Protein AF-Q1IF73-F1 (afdb_monomer)

Radius of gyration: 14.1 Å; Cα contacts (8 Å, |Δi|>4): 43; chains: 1; bounding box: 30×19×44 Å

Structure (mmCIF, N/CA/C/O backbone):
data_AF-Q1IF73-F1
#
_entry.id   AF-Q1IF73-F1
#
loop_
_atom_site.group_PDB
_atom_site.id
_atom_site.type_symbol
_atom_site.label_atom_id
_atom_site.label_alt_id
_atom_site.label_comp_id
_atom_site.label_asym_id
_atom_site.label_entity_id
_atom_site.label_seq_id
_atom_site.pdbx_PDB_ins_code
_atom_site.Cartn_x
_atom_site.Cartn_y
_atom_site.Cartn_z
_atom_site.occupancy
_atom_site.B_iso_or_equiv
_atom_site.auth_seq_id
_atom_site.auth_comp_id
_atom_site.auth_asym_id
_atom_site.auth_atom_id
_atom_site.pdbx_PDB_model_num
ATOM 1 N N . MET A 1 1 ? -0.726 15.411 3.314 1.00 64.00 1 MET A N 1
ATOM 2 C CA . MET A 1 1 ? -0.008 14.122 3.383 1.00 64.00 1 MET A CA 1
ATOM 3 C C . MET A 1 1 ? -1.072 13.089 3.728 1.00 64.00 1 MET A C 1
ATOM 5 O O . MET A 1 1 ? -1.950 13.435 4.503 1.00 64.00 1 MET A O 1
ATOM 9 N N . PHE A 1 2 ? -1.135 11.973 3.008 1.00 86.12 2 PHE A N 1
ATOM 10 C CA . PHE A 1 2 ? -2.299 11.073 2.966 1.00 86.12 2 PHE A CA 1
ATOM 11 C C . PHE A 1 2 ? -2.664 10.505 4.345 1.00 86.12 2 PHE A C 1
ATOM 13 O O . PHE A 1 2 ? -1.764 10.272 5.142 1.00 86.12 2 PHE A O 1
ATOM 20 N N . SER A 1 3 ? -3.954 10.279 4.600 1.00 88.75 3 SER A N 1
ATOM 21 C CA . SER A 1 3 ? -4.461 9.701 5.850 1.00 88.75 3 SER A CA 1
ATOM 22 C C . SER A 1 3 ? -5.555 8.677 5.567 1.00 88.75 3 SER A C 1
ATOM 24 O O . SER A 1 3 ? -6.283 8.789 4.572 1.00 88.75 3 SER A O 1
ATOM 26 N N . VAL A 1 4 ? -5.694 7.703 6.457 1.00 90.31 4 VAL A N 1
ATOM 27 C CA . VAL A 1 4 ? -6.830 6.786 6.487 1.00 90.31 4 VAL A CA 1
ATOM 28 C C . VAL A 1 4 ? -8.057 7.562 6.962 1.00 90.31 4 VAL A C 1
ATOM 30 O O . VAL A 1 4 ? -7.980 8.425 7.838 1.00 90.31 4 VAL A O 1
ATOM 33 N N . GLN A 1 5 ? -9.211 7.304 6.351 1.00 90.81 5 GLN A N 1
ATOM 34 C CA . GLN A 1 5 ? -10.453 7.910 6.822 1.00 90.81 5 GLN A CA 1
ATOM 35 C C . GLN A 1 5 ? -10.916 7.244 8.128 1.00 90.81 5 GLN A C 1
ATOM 37 O O . GLN A 1 5 ? -10.883 6.019 8.217 1.00 90.81 5 GLN A O 1
ATOM 42 N N . PRO A 1 6 ? -11.395 8.021 9.117 1.00 84.81 6 PRO A N 1
ATOM 43 C CA . PRO A 1 6 ? -11.717 7.516 10.455 1.00 84.81 6 PRO A CA 1
ATOM 44 C C . PRO A 1 6 ? -12.850 6.478 10.489 1.00 84.81 6 PRO A C 1
ATOM 46 O O . PRO A 1 6 ? -12.893 5.667 11.406 1.00 84.81 6 PRO A O 1
ATOM 49 N N . ASP A 1 7 ? -13.739 6.479 9.492 1.00 89.12 7 ASP A N 1
ATOM 50 C CA . ASP A 1 7 ? -14.878 5.554 9.409 1.00 89.12 7 ASP A CA 1
ATOM 51 C C . ASP A 1 7 ? -14.577 4.281 8.596 1.00 8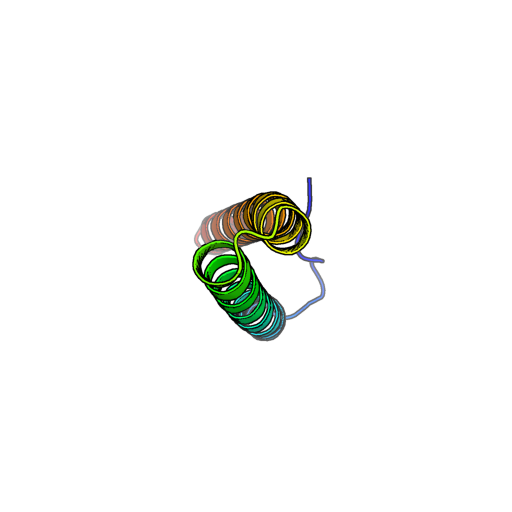9.12 7 ASP A C 1
ATOM 53 O O . ASP A 1 7 ? -15.460 3.447 8.388 1.00 89.12 7 ASP A O 1
ATOM 57 N N . ILE A 1 8 ? -13.341 4.116 8.116 1.00 89.88 8 ILE A N 1
ATOM 58 C CA . ILE A 1 8 ? -12.916 2.909 7.406 1.00 89.88 8 ILE A CA 1
ATOM 59 C C . ILE A 1 8 ? -12.328 1.921 8.416 1.00 89.88 8 ILE A C 1
ATOM 61 O O . ILE A 1 8 ? -11.414 2.287 9.161 1.00 89.88 8 ILE A O 1
ATOM 65 N N . PRO A 1 9 ? -12.795 0.658 8.446 1.00 92.75 9 PRO A N 1
ATOM 66 C CA . PRO A 1 9 ? -12.196 -0.358 9.296 1.00 92.75 9 PRO A CA 1
ATOM 67 C C . PRO A 1 9 ? -10.694 -0.497 9.030 1.00 92.75 9 PRO A C 1
ATOM 69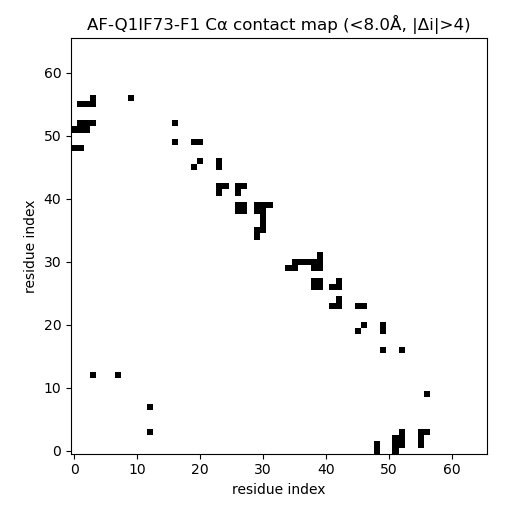 O O . PRO A 1 9 ? -10.257 -0.605 7.885 1.00 92.75 9 PRO A O 1
ATOM 72 N N . PHE A 1 10 ? -9.899 -0.556 10.102 1.00 91.12 10 PHE A N 1
ATOM 73 C CA . PHE A 1 10 ? -8.440 -0.666 10.006 1.00 91.12 10 PHE A CA 1
ATOM 74 C C . PHE A 1 10 ? -7.998 -1.832 9.110 1.00 91.12 10 PHE A C 1
ATOM 76 O O . PHE A 1 10 ? -7.088 -1.679 8.303 1.00 91.12 10 PHE A O 1
ATOM 83 N N . ALA A 1 11 ? -8.663 -2.987 9.225 1.00 93.94 11 ALA A N 1
ATOM 84 C CA . ALA A 1 11 ? -8.352 -4.173 8.429 1.00 93.94 11 ALA A CA 1
ATOM 85 C C . ALA A 1 11 ? -8.541 -3.940 6.920 1.00 93.94 11 ALA A C 1
ATOM 87 O O . ALA A 1 11 ? -7.717 -4.398 6.129 1.00 93.94 11 ALA A O 1
ATOM 88 N N . ASP A 1 12 ? -9.573 -3.191 6.531 1.00 95.75 12 ASP A N 1
ATOM 89 C CA . ASP A 1 12 ? -9.849 -2.873 5.130 1.00 95.75 12 ASP A CA 1
ATOM 90 C C . ASP A 1 12 ? -8.788 -1.906 4.596 1.00 95.75 12 ASP A C 1
ATOM 92 O O . ASP A 1 12 ? -8.175 -2.158 3.558 1.00 95.75 12 ASP A O 1
ATOM 96 N N . ALA A 1 13 ? -8.480 -0.849 5.355 1.00 94.88 13 ALA A N 1
ATOM 97 C CA . ALA A 1 13 ? -7.424 0.095 4.997 1.00 94.88 13 ALA A CA 1
ATOM 98 C C . ALA A 1 13 ? -6.046 -0.590 4.895 1.00 94.88 13 ALA A C 1
ATOM 100 O O . ALA A 1 13 ? -5.276 -0.319 3.971 1.00 94.88 13 ALA A O 1
ATOM 101 N N . PHE A 1 14 ? -5.743 -1.512 5.811 1.00 95.44 14 PHE A N 1
ATOM 102 C CA . PHE A 1 14 ? -4.516 -2.308 5.794 1.00 95.44 14 PHE A CA 1
ATOM 103 C C . PHE A 1 14 ? -4.454 -3.258 4.587 1.00 95.44 14 PHE A C 1
ATOM 105 O O . PHE A 1 14 ? -3.391 -3.428 3.979 1.00 95.44 14 PHE A O 1
ATOM 112 N N . SER A 1 15 ? -5.587 -3.858 4.208 1.00 97.38 15 SER A N 1
ATOM 113 C CA . SER A 1 15 ? -5.694 -4.698 3.011 1.00 97.38 15 SER A CA 1
ATOM 114 C C . SER A 1 15 ? -5.380 -3.897 1.744 1.00 97.38 15 SER A C 1
ATOM 116 O O . SER A 1 15 ? -4.533 -4.309 0.950 1.00 97.38 15 SER A O 1
ATOM 118 N N . GLU A 1 16 ? -5.974 -2.713 1.588 1.00 96.88 16 GLU A N 1
ATOM 119 C CA . GLU A 1 16 ? -5.709 -1.827 0.445 1.00 96.88 16 GLU A CA 1
ATOM 120 C C . GLU A 1 16 ? -4.247 -1.356 0.396 1.00 96.88 16 GLU A C 1
ATOM 122 O O . GLU A 1 16 ? -3.602 -1.383 -0.657 1.00 96.88 16 GLU A O 1
ATOM 127 N N . LEU A 1 17 ? -3.668 -0.998 1.547 1.00 97.00 17 LEU A N 1
ATOM 128 C CA . LEU A 1 17 ? -2.246 -0.661 1.647 1.00 97.00 17 LEU A CA 1
ATOM 129 C C . LEU A 1 17 ? -1.349 -1.837 1.219 1.00 97.00 17 LEU A C 1
ATOM 131 O O . LEU A 1 17 ? -0.347 -1.637 0.529 1.00 97.00 17 LEU A O 1
ATOM 135 N N . SER A 1 18 ? -1.714 -3.067 1.578 1.00 97.62 18 SER A N 1
ATOM 136 C CA . SER A 1 18 ? -0.972 -4.271 1.181 1.00 97.62 18 SER A CA 1
ATOM 137 C C . SER A 1 18 ? -0.992 -4.481 -0.337 1.00 97.62 18 SER A C 1
ATOM 139 O O . SER A 1 18 ? 0.038 -4.821 -0.929 1.00 97.62 18 SER A O 1
ATOM 141 N N . VAL A 1 19 ? -2.131 -4.219 -0.987 1.00 98.31 19 VAL A N 1
ATOM 142 C CA . VAL A 1 19 ? -2.245 -4.233 -2.455 1.00 98.31 19 VAL A CA 1
ATOM 143 C C . VAL A 1 19 ? -1.349 -3.158 -3.074 1.00 98.31 19 VAL A C 1
ATOM 145 O O . VAL A 1 19 ? -0.567 -3.463 -3.978 1.00 98.31 19 VAL A O 1
ATOM 148 N N . LEU A 1 20 ? -1.385 -1.928 -2.549 1.00 98.12 20 LEU A N 1
ATOM 149 C CA . LEU A 1 20 ? -0.532 -0.825 -3.005 1.00 98.12 20 LEU A CA 1
ATOM 150 C C . LEU A 1 20 ? 0.963 -1.177 -2.926 1.00 98.12 20 LEU A C 1
ATOM 152 O O . LEU A 1 20 ? 1.700 -0.945 -3.887 1.00 98.12 20 LEU A O 1
ATOM 156 N N . LEU A 1 21 ? 1.416 -1.775 -1.822 1.00 98.38 21 LEU A N 1
ATOM 157 C CA . LEU A 1 21 ? 2.801 -2.240 -1.666 1.00 98.38 21 LEU A CA 1
ATOM 158 C C . LEU A 1 21 ? 3.167 -3.319 -2.700 1.00 98.38 21 LEU A C 1
ATOM 160 O O . LEU A 1 21 ? 4.291 -3.341 -3.208 1.00 98.38 21 LEU A O 1
ATOM 164 N N . GLY A 1 22 ? 2.214 -4.183 -3.061 1.00 98.12 22 GLY A N 1
ATOM 165 C CA . GLY A 1 22 ? 2.355 -5.129 -4.168 1.00 98.12 22 GLY A CA 1
ATOM 166 C C . GLY A 1 22 ? 2.597 -4.443 -5.513 1.00 98.12 22 GLY A C 1
ATOM 167 O O . GLY A 1 22 ? 3.523 -4.821 -6.234 1.00 98.12 22 GLY A O 1
ATOM 168 N N . CYS A 1 23 ? 1.819 -3.404 -5.817 1.00 98.12 23 CYS A N 1
ATOM 169 C CA . CYS A 1 23 ? 1.972 -2.604 -7.034 1.00 98.12 23 CYS A CA 1
ATOM 170 C C . CYS A 1 23 ? 3.320 -1.876 -7.080 1.00 98.12 23 CYS A C 1
ATOM 172 O O . CYS A 1 23 ? 3.992 -1.899 -8.108 1.00 98.12 23 CYS A O 1
ATOM 174 N N . ILE A 1 24 ? 3.745 -1.273 -5.964 1.00 98.25 24 ILE A N 1
ATOM 175 C CA . ILE A 1 24 ? 5.050 -0.603 -5.858 1.00 98.25 24 ILE A CA 1
ATOM 176 C C . ILE A 1 24 ? 6.176 -1.585 -6.178 1.00 98.25 24 ILE A C 1
ATOM 178 O O . ILE A 1 24 ? 7.025 -1.277 -7.009 1.00 98.25 24 ILE A O 1
ATOM 182 N N . ARG A 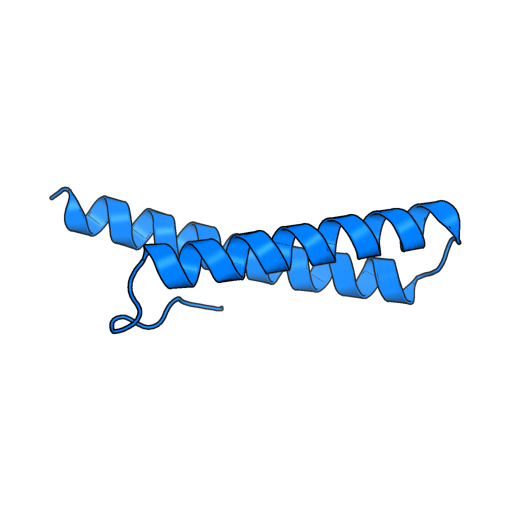1 25 ? 6.151 -2.785 -5.581 1.00 97.81 25 ARG A N 1
ATOM 183 C CA . ARG A 1 25 ? 7.162 -3.818 -5.843 1.00 97.81 25 ARG A CA 1
ATOM 184 C C . ARG A 1 25 ? 7.228 -4.188 -7.324 1.00 97.81 25 ARG A C 1
ATOM 186 O O . ARG A 1 25 ? 8.324 -4.332 -7.855 1.00 97.81 25 ARG A O 1
ATOM 193 N N . HIS A 1 26 ? 6.077 -4.350 -7.976 1.00 96.50 26 HIS A N 1
ATOM 194 C CA . HIS A 1 26 ? 6.039 -4.656 -9.404 1.00 96.50 26 HIS A CA 1
ATOM 195 C C . HIS A 1 26 ? 6.656 -3.521 -10.228 1.00 96.50 26 HIS A C 1
ATOM 197 O O . HIS A 1 26 ? 7.580 -3.774 -10.989 1.00 96.50 26 HIS A O 1
ATOM 203 N N . LEU A 1 27 ? 6.240 -2.272 -10.000 1.00 96.69 27 LEU A N 1
ATOM 204 C CA . LEU A 1 27 ? 6.778 -1.106 -10.710 1.00 96.69 27 LEU A CA 1
ATOM 205 C C . LEU A 1 27 ? 8.289 -0.934 -10.519 1.00 96.69 27 LEU A C 1
ATOM 207 O O . LEU A 1 27 ? 8.984 -0.574 -11.465 1.00 96.69 27 LEU A O 1
ATOM 211 N N . THR A 1 28 ? 8.804 -1.188 -9.313 1.00 96.31 28 THR A N 1
ATOM 212 C CA . THR A 1 28 ? 10.249 -1.171 -9.048 1.00 96.31 28 THR A CA 1
ATOM 213 C C . THR A 1 28 ? 10.972 -2.251 -9.848 1.00 96.31 28 THR A C 1
ATOM 215 O O . THR A 1 28 ? 11.991 -1.953 -10.461 1.00 96.31 28 THR A O 1
ATOM 218 N N . CYS A 1 29 ? 10.430 -3.471 -9.893 1.00 95.25 29 CYS A N 1
ATOM 219 C CA . CYS A 1 29 ? 11.012 -4.572 -10.660 1.00 95.25 29 CYS A CA 1
ATOM 220 C C . CYS A 1 29 ? 11.066 -4.250 -12.161 1.00 95.25 29 CYS A C 1
ATOM 222 O O . CYS A 1 29 ? 12.119 -4.396 -12.773 1.00 95.25 29 CYS A O 1
ATOM 224 N N . GLU A 1 30 ? 9.970 -3.747 -12.739 1.00 93.94 30 GLU A N 1
ATOM 225 C CA . GLU A 1 30 ? 9.934 -3.358 -14.156 1.00 93.94 30 GLU A CA 1
ATOM 226 C C . GLU A 1 30 ? 10.928 -2.222 -14.445 1.00 93.94 30 GLU A C 1
ATOM 228 O O . GLU A 1 30 ? 11.668 -2.279 -15.422 1.00 93.94 30 GLU A O 1
ATOM 233 N N . ALA A 1 31 ? 11.021 -1.218 -13.563 1.00 94.81 31 ALA A N 1
ATOM 234 C CA . ALA A 1 31 ? 11.982 -0.121 -13.711 1.00 94.81 31 ALA A CA 1
ATOM 235 C C . ALA A 1 31 ? 13.438 -0.612 -13.724 1.00 94.81 31 ALA A C 1
ATOM 237 O O . ALA A 1 31 ? 14.251 -0.133 -14.514 1.00 94.81 31 ALA A O 1
ATOM 238 N N . GLU A 1 32 ? 13.774 -1.555 -12.841 1.00 92.50 32 GLU A N 1
ATOM 239 C CA . GLU A 1 32 ? 15.112 -2.143 -12.752 1.00 92.50 32 GLU A CA 1
ATOM 240 C C . GLU A 1 32 ? 15.428 -3.036 -13.957 1.00 92.50 32 GLU A C 1
ATOM 242 O O . GLU A 1 32 ? 16.548 -3.003 -14.468 1.00 92.50 32 GLU A O 1
ATOM 247 N N . MET A 1 33 ? 14.450 -3.821 -14.416 1.00 92.50 33 MET A N 1
ATOM 248 C CA . MET A 1 33 ? 14.622 -4.765 -15.521 1.00 92.50 33 MET A CA 1
ATOM 249 C C . MET A 1 33 ? 14.673 -4.076 -16.886 1.00 92.50 33 MET A C 1
ATOM 251 O O . MET A 1 33 ? 15.499 -4.440 -17.723 1.00 92.50 33 MET A O 1
ATOM 255 N N . GLU A 1 34 ? 13.804 -3.094 -17.119 1.00 90.00 34 GLU A N 1
ATOM 256 C CA . GLU A 1 34 ? 13.655 -2.429 -18.418 1.00 90.00 34 GLU A CA 1
ATOM 257 C C . GLU A 1 34 ? 14.460 -1.126 -18.518 1.00 90.00 34 GLU A C 1
ATOM 259 O O . GLU A 1 34 ? 14.630 -0.575 -19.606 1.00 90.00 34 GLU A O 1
ATOM 264 N N . GLY A 1 35 ? 14.977 -0.623 -17.391 1.00 83.75 35 GLY A N 1
ATOM 265 C CA . GLY A 1 35 ? 15.651 0.672 -17.329 1.00 83.75 35 GLY A CA 1
ATOM 266 C C . GLY A 1 35 ? 14.710 1.856 -17.576 1.00 83.75 35 GLY A C 1
ATOM 267 O O . GLY A 1 35 ? 15.179 2.950 -17.900 1.00 83.75 35 GLY A O 1
ATOM 268 N N . ASP A 1 36 ? 13.394 1.655 -17.449 1.00 87.19 36 ASP A N 1
ATOM 269 C CA . ASP A 1 36 ? 12.397 2.699 -17.668 1.00 87.19 36 ASP A CA 1
ATOM 270 C C . ASP A 1 36 ? 12.262 3.611 -16.434 1.00 87.19 36 ASP A C 1
ATOM 272 O O . ASP A 1 36 ? 12.047 3.188 -15.293 1.00 87.19 36 ASP A O 1
ATOM 276 N N . LEU A 1 37 ? 12.363 4.915 -16.683 1.00 86.56 37 LEU A N 1
ATOM 277 C CA . LEU A 1 37 ? 12.270 5.962 -15.675 1.00 86.56 37 LEU A CA 1
ATOM 278 C C . LEU A 1 37 ? 10.830 6.198 -15.199 1.00 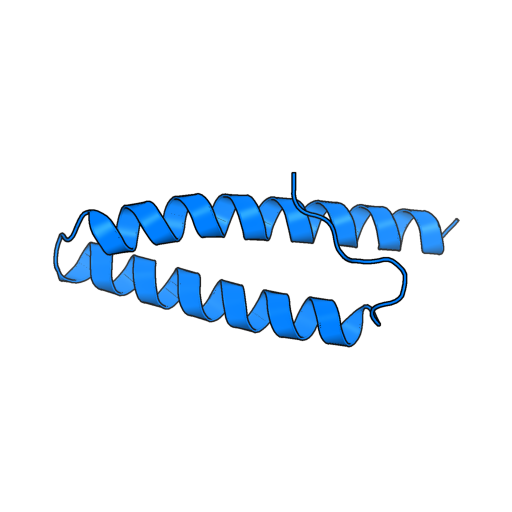86.56 37 LEU A C 1
ATOM 280 O O . LEU A 1 37 ? 10.643 6.736 -14.099 1.00 86.56 37 LEU A O 1
ATOM 284 N N . LEU A 1 38 ? 9.813 5.837 -15.989 1.00 93.81 38 LEU A N 1
ATOM 285 C CA . LEU A 1 38 ? 8.413 6.110 -15.653 1.00 93.81 38 LEU A CA 1
ATOM 286 C C . LEU A 1 38 ? 7.868 5.175 -14.549 1.00 93.81 38 LEU A C 1
ATOM 288 O O . LEU A 1 38 ? 7.349 5.703 -13.553 1.00 93.81 38 LEU A O 1
ATOM 292 N N . PRO A 1 39 ? 8.027 3.836 -14.625 1.00 92.94 39 PRO A N 1
ATOM 293 C CA . PRO A 1 39 ? 7.685 2.932 -13.527 1.00 92.94 39 PRO A CA 1
ATOM 294 C C . PRO A 1 39 ? 8.463 3.265 -12.251 1.00 92.94 39 PRO A C 1
ATOM 296 O O . PRO A 1 39 ? 7.867 3.353 -11.176 1.00 92.94 39 PRO A O 1
ATOM 299 N N . GLY A 1 40 ? 9.759 3.584 -12.365 1.00 94.19 40 GLY A N 1
ATOM 300 C CA . GLY A 1 40 ? 10.593 3.951 -11.215 1.00 94.19 40 GLY A CA 1
ATOM 301 C C . GLY A 1 40 ? 10.147 5.254 -10.543 1.00 94.19 40 GLY A C 1
ATOM 302 O O . GLY A 1 40 ? 10.036 5.334 -9.315 1.00 94.19 40 GLY A O 1
ATOM 303 N N . SER A 1 41 ? 9.816 6.279 -11.336 1.00 94.19 41 SER A N 1
ATOM 304 C CA . SER A 1 41 ? 9.286 7.546 -10.813 1.00 94.19 41 SER A CA 1
ATOM 305 C C . SER A 1 41 ? 7.935 7.361 -10.119 1.00 94.19 41 SER A C 1
ATOM 307 O O . SER A 1 41 ? 7.699 7.963 -9.067 1.00 94.19 41 SER A O 1
ATOM 309 N N . SER A 1 42 ? 7.085 6.494 -10.672 1.00 96.75 42 SER A N 1
ATOM 310 C CA . SER A 1 42 ? 5.788 6.132 -10.096 1.00 96.75 42 SER A CA 1
ATOM 311 C C . SER A 1 42 ? 5.961 5.391 -8.769 1.00 96.75 42 SER A C 1
ATOM 313 O O . SER A 1 42 ? 5.400 5.811 -7.755 1.00 96.75 42 SER A O 1
ATOM 315 N N . ALA A 1 43 ? 6.814 4.363 -8.736 1.00 97.19 43 ALA A N 1
ATOM 316 C CA . ALA A 1 43 ? 7.133 3.598 -7.533 1.00 97.19 43 ALA A CA 1
ATOM 317 C C . ALA A 1 43 ? 7.643 4.497 -6.400 1.00 97.19 43 ALA A C 1
ATOM 319 O O . ALA A 1 43 ? 7.232 4.336 -5.251 1.00 97.19 43 ALA A O 1
ATOM 320 N N . ARG A 1 44 ? 8.475 5.498 -6.710 1.00 95.62 44 ARG A N 1
ATOM 321 C CA . ARG A 1 44 ? 8.989 6.453 -5.718 1.00 95.62 44 ARG A CA 1
ATOM 322 C C . ARG A 1 44 ? 7.886 7.299 -5.075 1.00 95.62 44 ARG A C 1
ATOM 324 O O . ARG A 1 44 ? 7.856 7.425 -3.852 1.00 95.62 44 ARG A O 1
ATOM 331 N N . ILE A 1 45 ? 6.984 7.878 -5.871 1.00 96.12 45 ILE A N 1
ATOM 332 C CA . ILE A 1 45 ? 5.880 8.702 -5.343 1.00 96.12 45 ILE A CA 1
ATOM 333 C C . ILE A 1 45 ? 4.907 7.835 -4.538 1.00 96.12 45 ILE A C 1
ATOM 335 O O . ILE A 1 45 ? 4.512 8.210 -3.433 1.00 96.12 45 ILE A O 1
ATOM 339 N N . LEU A 1 46 ? 4.568 6.654 -5.057 1.00 97.31 46 LEU A N 1
ATOM 340 C CA . LEU A 1 46 ? 3.683 5.709 -4.378 1.00 97.31 46 LEU A CA 1
ATOM 341 C C . LEU A 1 46 ? 4.299 5.181 -3.075 1.00 97.31 46 LEU A C 1
ATOM 343 O O . LEU A 1 46 ? 3.582 5.020 -2.094 1.00 97.31 46 LEU A O 1
ATOM 347 N N . SER A 1 47 ? 5.622 5.007 -3.010 1.00 97.69 47 SER A N 1
ATOM 348 C CA . SER A 1 47 ? 6.324 4.652 -1.766 1.00 97.69 47 SER A CA 1
ATOM 349 C C . SER A 1 47 ? 6.188 5.739 -0.699 1.00 97.69 47 SER A C 1
ATOM 351 O O . SER A 1 47 ? 5.958 5.431 0.469 1.00 97.69 47 SER A O 1
ATOM 353 N N . ALA A 1 48 ? 6.272 7.017 -1.085 1.00 96.75 48 ALA A N 1
ATOM 354 C CA . ALA A 1 48 ? 6.047 8.125 -0.157 1.00 96.75 48 ALA A CA 1
ATOM 355 C C . ALA A 1 48 ? 4.592 8.168 0.34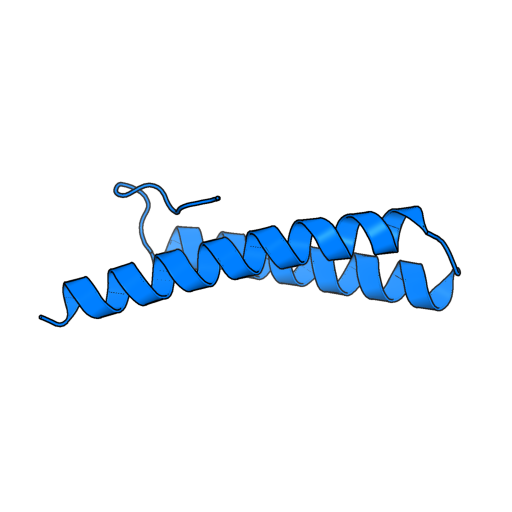6 1.00 96.75 48 ALA A C 1
ATOM 357 O O . ALA A 1 48 ? 4.351 8.456 1.518 1.00 96.75 48 ALA A O 1
ATOM 358 N N . MET A 1 49 ? 3.626 7.841 -0.519 1.00 96.81 49 MET A N 1
ATOM 359 C CA . MET A 1 49 ? 2.222 7.689 -0.130 1.00 96.81 49 MET A CA 1
ATOM 360 C C . MET A 1 49 ? 2.025 6.520 0.841 1.00 96.81 49 MET A C 1
ATOM 362 O O . MET A 1 49 ? 1.400 6.707 1.881 1.00 96.81 49 MET A O 1
ATOM 366 N N . ALA A 1 50 ? 2.590 5.347 0.545 1.00 97.94 50 ALA A N 1
ATOM 367 C CA . ALA A 1 50 ? 2.514 4.181 1.421 1.00 97.94 50 ALA A CA 1
ATOM 368 C C . ALA A 1 50 ? 3.119 4.476 2.801 1.00 97.94 50 ALA A C 1
ATOM 370 O O . ALA A 1 50 ? 2.505 4.151 3.811 1.00 97.94 50 ALA A O 1
ATOM 371 N N . LYS A 1 51 ? 4.265 5.172 2.859 1.00 97.06 51 LYS A N 1
ATOM 372 C CA . LYS A 1 51 ? 4.870 5.599 4.129 1.00 97.06 51 LYS A CA 1
ATOM 373 C C . LYS A 1 51 ? 3.946 6.514 4.933 1.00 97.06 51 LYS A C 1
ATOM 375 O O . LYS A 1 51 ? 3.777 6.288 6.121 1.00 97.06 51 LYS A O 1
ATOM 380 N N . ALA A 1 52 ? 3.328 7.506 4.290 1.00 96.25 52 ALA A N 1
ATOM 381 C CA . ALA A 1 52 ? 2.389 8.401 4.965 1.00 96.25 52 ALA A CA 1
ATOM 382 C C . ALA A 1 52 ? 1.180 7.653 5.553 1.00 96.25 52 ALA A C 1
ATOM 384 O O . ALA A 1 52 ? 0.751 7.969 6.656 1.00 96.25 52 ALA A O 1
ATOM 385 N N . LEU A 1 53 ? 0.655 6.656 4.833 1.00 96.12 53 LEU A N 1
ATOM 386 C CA . LEU A 1 53 ? -0.465 5.839 5.306 1.00 96.12 53 LEU A CA 1
ATOM 387 C C . LEU A 1 53 ? -0.064 4.911 6.458 1.00 96.12 53 LEU A C 1
ATOM 389 O O . LEU A 1 53 ? -0.839 4.760 7.396 1.00 96.12 53 LEU A O 1
ATOM 393 N N . ILE A 1 54 ? 1.137 4.325 6.410 1.00 96.12 54 ILE A N 1
ATOM 394 C CA . ILE A 1 54 ? 1.689 3.535 7.521 1.00 96.12 54 ILE A CA 1
ATOM 395 C C . ILE A 1 54 ? 1.817 4.408 8.770 1.00 96.12 54 ILE A C 1
ATOM 397 O O . ILE A 1 54 ? 1.333 4.018 9.826 1.00 96.12 54 ILE A O 1
ATOM 401 N N . ASP A 1 55 ? 2.384 5.608 8.634 1.00 95.69 55 ASP A N 1
ATOM 402 C CA . ASP A 1 55 ? 2.568 6.534 9.758 1.00 95.69 55 ASP A CA 1
ATOM 403 C C . ASP A 1 55 ? 1.228 6.932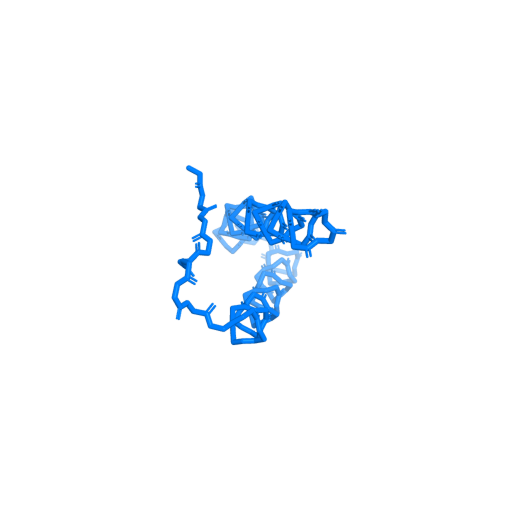 10.386 1.00 95.69 55 ASP A C 1
ATOM 405 O O . ASP A 1 55 ? 1.086 6.967 11.605 1.00 95.69 55 ASP A O 1
ATOM 409 N N . ASP A 1 56 ? 0.219 7.197 9.557 1.00 94.44 56 ASP A N 1
ATOM 410 C CA . ASP A 1 56 ? -1.128 7.519 10.025 1.00 94.44 56 ASP A CA 1
ATOM 411 C C . ASP A 1 56 ? -1.788 6.338 10.764 1.00 94.44 56 ASP A C 1
ATOM 413 O O . ASP A 1 56 ? -2.384 6.518 11.829 1.00 94.44 56 ASP A O 1
ATOM 417 N N . MET A 1 57 ? -1.619 5.114 10.251 1.00 93.75 57 MET A N 1
ATOM 418 C CA . MET A 1 57 ? -2.094 3.886 10.896 1.00 93.75 57 MET A CA 1
ATOM 419 C C . MET A 1 57 ? -1.397 3.620 12.236 1.00 93.75 57 MET A C 1
ATOM 421 O O . MET A 1 57 ? -2.068 3.274 13.210 1.00 93.75 57 MET A O 1
ATOM 425 N N . GLU A 1 58 ? -0.076 3.794 12.310 1.00 94.06 58 GLU A N 1
ATOM 426 C CA . GLU A 1 58 ? 0.703 3.634 13.544 1.00 94.06 58 GLU A CA 1
ATOM 427 C C . GLU A 1 58 ? 0.234 4.625 14.618 1.00 94.06 58 GLU A C 1
ATOM 429 O O . GLU A 1 58 ? -0.074 4.220 15.741 1.00 94.06 58 GLU A O 1
ATOM 434 N N . LEU A 1 59 ? 0.051 5.898 14.255 1.00 91.94 59 LEU A N 1
ATOM 435 C CA . LEU A 1 59 ? -0.479 6.920 15.164 1.00 91.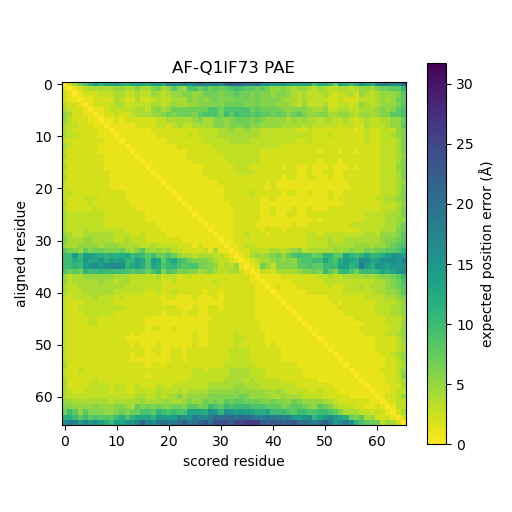94 59 LEU A CA 1
ATOM 436 C C . LEU A 1 59 ? -1.901 6.603 15.650 1.00 91.94 59 LEU A C 1
ATOM 438 O O . LEU A 1 59 ? -2.256 6.926 16.788 1.00 91.94 59 LEU A O 1
ATOM 442 N N . ALA A 1 60 ? -2.746 6.010 14.803 1.00 88.94 60 ALA A N 1
ATOM 443 C CA . ALA A 1 60 ? -4.087 5.585 15.199 1.00 88.94 60 ALA A CA 1
ATOM 444 C C . ALA A 1 60 ? -4.040 4.434 16.220 1.00 88.94 60 ALA A C 1
ATOM 446 O O . ALA A 1 60 ? -4.778 4.462 17.209 1.00 88.94 60 ALA A O 1
ATOM 447 N N . LEU A 1 61 ? -3.139 3.465 16.025 1.00 89.56 61 LEU A N 1
ATOM 448 C CA . LEU A 1 61 ? -2.932 2.359 16.962 1.00 89.56 61 LEU A CA 1
ATOM 449 C C . LEU A 1 61 ? -2.422 2.860 18.318 1.00 89.56 61 LEU A C 1
ATOM 451 O O . LEU A 1 61 ? -2.988 2.488 19.347 1.00 89.56 61 LEU A O 1
ATOM 455 N N . GLU A 1 62 ? -1.434 3.758 18.328 1.00 90.75 62 GLU A N 1
ATOM 456 C CA . GLU A 1 62 ? -0.911 4.378 19.556 1.00 90.75 62 GLU A CA 1
ATOM 457 C C . GLU A 1 62 ? -2.003 5.106 20.354 1.00 90.75 62 GLU A C 1
ATOM 459 O O . GLU A 1 62 ? -2.060 4.994 21.579 1.00 90.75 62 GLU A O 1
ATOM 464 N N . LYS A 1 63 ? -2.911 5.816 19.671 1.00 85.88 63 LYS A N 1
ATOM 465 C CA . LYS A 1 63 ? -4.049 6.497 20.311 1.00 85.88 63 LYS A CA 1
ATOM 466 C C . LYS A 1 63 ? -5.094 5.533 20.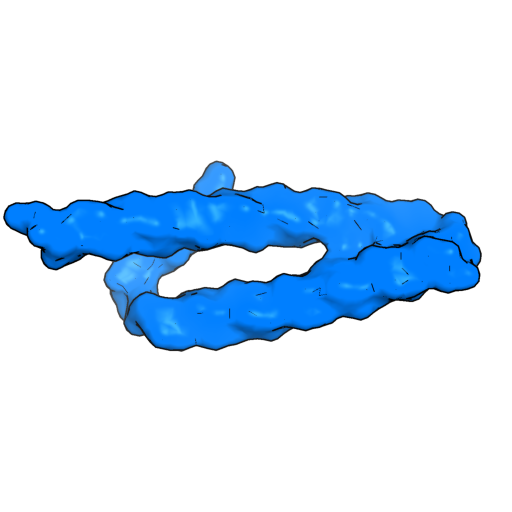863 1.00 85.88 63 LYS A C 1
ATOM 468 O O . LYS A 1 63 ? -5.731 5.863 21.851 1.00 85.88 63 LYS A O 1
ATOM 473 N N . SER A 1 64 ? -5.294 4.382 20.222 1.00 80.56 64 SER A N 1
ATOM 474 C CA . SER A 1 64 ? -6.272 3.379 20.668 1.00 80.56 64 SER A CA 1
ATOM 475 C C . SER A 1 64 ? -5.817 2.568 21.888 1.00 80.56 64 SER A C 1
ATOM 477 O O . SER A 1 64 ? -6.641 1.930 22.539 1.00 80.56 64 SER A O 1
ATOM 479 N N . ALA A 1 65 ? -4.514 2.578 22.187 1.00 73.12 65 ALA A N 1
ATOM 480 C CA . ALA A 1 65 ? -3.914 1.836 23.293 1.00 73.12 65 ALA A CA 1
ATOM 481 C C . ALA A 1 65 ? -3.830 2.630 24.618 1.00 73.12 65 ALA A C 1
ATOM 483 O O . ALA A 1 65 ? -3.494 2.034 25.643 1.00 73.12 65 ALA A O 1
ATOM 484 N N . ASN A 1 66 ? -4.124 3.937 24.595 1.00 53.75 66 ASN A N 1
ATOM 485 C CA . ASN A 1 66 ? -4.131 4.857 25.745 1.00 53.75 66 ASN A CA 1
ATOM 486 C C . ASN A 1 66 ? -5.556 5.218 26.178 1.00 53.75 66 ASN A C 1
ATOM 488 O O . ASN A 1 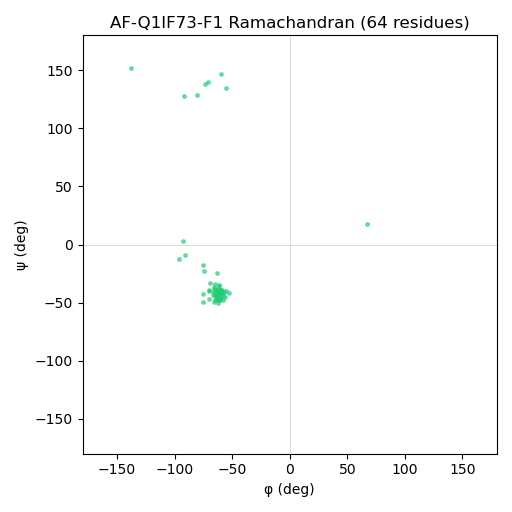66 ? -5.737 5.487 27.387 1.00 53.75 66 ASN A O 1
#

Organism: Pseudomonas entomophila (strain L48) (NCBI:txid384676)

Secondary structure (DSSP, 8-state):
-----TTS-HHHHHHHHHHHHHHHHHHHHHHHHH--HHHHHHHHHHHHHHHHHHHHHHHHHHHHT-

Sequence (66 aa):
MFSVQPDIPFADAFSELSVLLGCIRHLTCEAEMEGDLLPGSSARILSAMAKALIDDMELALEKSAN

Solvent-accessible surface area (backbone atoms only — not comparable to full-atom values): 3701 Å² total; per-residue (Å²): 130,59,68,76,60,91,88,55,57,66,69,57,55,50,50,55,51,51,52,51,55,51,52,34,54,51,27,42,50,50,15,69,75,71,67,41,65,64,42,37,53,48,24,54,56,51,49,55,48,52,50,34,37,50,54,43,50,52,55,52,52,60,62,73,76,109

Foldseek 3Di:
DDEDDPPDPLVVLVVVLVVLVVQLVVLCVCCVVVVDPPSVVVSVVSVVVSVVHVVNSVVVVVVVVD

Nearest PDB structures (foldseek):
  4fi5-assembly1_A  TM=8.564E-01  e=2.550E+00  Hantaan virus 76-118
  5xy3-assembly1_h  TM=8.843E-01  e=5.595E+00  Trichomonas vaginalis
  5j0j-assembly1_A  TM=7.340E-01  e=4.033E+00  synthetic construct

InterPro domains:
  IPR021427 Protein of unknown function DUF3077 [PF11275] (1-58)

Mean predicted aligned error: 3.62 Å

pLDDT: mean 92.35, std 7.64, range [53.75, 98.38]